Protein AF-L9WQF3-F1 (afdb_monomer)

pLDDT: mean 75.38, std 20.88, range [37.5, 98.0]

Organism: NCBI:txid1227500

Foldseek 3Di:
DDDDDDPPPPPPDPPVPDLQFDDDDPPVPDDDPVVDDDGPLVVVLVVLVVVLVVQLCCLACVLVVCCVVPVCQQQVDDDPRHRNSCCSNVPVNVVSVVVSVVVSVVVVVVSCVVRVNDCPVVVVVVVVVVVVVVPPPDDDD

Sequence (141 aa):
MTADKSAATETEERRLETDGGHDTVDYLDEKIHMFKPATPFMKDHLKVIWGLFAVWMLFTFGPVTATWVATDFMTSTQVLGFQLHYFLTAIGSPIGALVLCAAYAWQRDRLDAQYGIDHETEAEAEAEAGKTVAADGGEQA

Radius of gyration: 24.96 Å; Cα contacts (8 Å, |Δi|>4): 73; chains: 1; bounding box: 47×53×80 Å

Secondary structure (DSSP, 8-state):
----SSSSSS--------TT-SS---TTTS---TTS--SHHHHHHHHHHHHHHHHHHHHHHHHHHHHHHSHHHHHH-EETTEEHHHHIIIIIHHHHHHHHHHHHHHHHHHHHHHHT---HHHHHHHHHHHHHHTT------

Mean predicted aligned error: 14.22 Å

Structure (mmCIF, N/CA/C/O backbone):
data_AF-L9WQF3-F1
#
_entry.id   AF-L9WQF3-F1
#
loop_
_atom_site.group_PDB
_atom_site.id
_atom_site.type_symbol
_atom_site.label_atom_id
_atom_site.label_alt_id
_atom_site.label_comp_id
_atom_site.label_asym_id
_atom_site.label_entity_id
_atom_site.label_seq_id
_atom_site.pdbx_PDB_ins_code
_atom_site.Cartn_x
_atom_site.Cartn_y
_atom_site.Cartn_z
_atom_site.occupancy
_atom_site.B_iso_or_equiv
_atom_site.auth_seq_id
_atom_site.auth_comp_id
_atom_site.auth_asym_id
_atom_site.auth_atom_id
_atom_site.pdbx_PDB_model_num
ATOM 1 N N . MET A 1 1 ? 28.767 31.926 -55.847 1.00 41.50 1 MET A N 1
ATOM 2 C CA . MET A 1 1 ? 2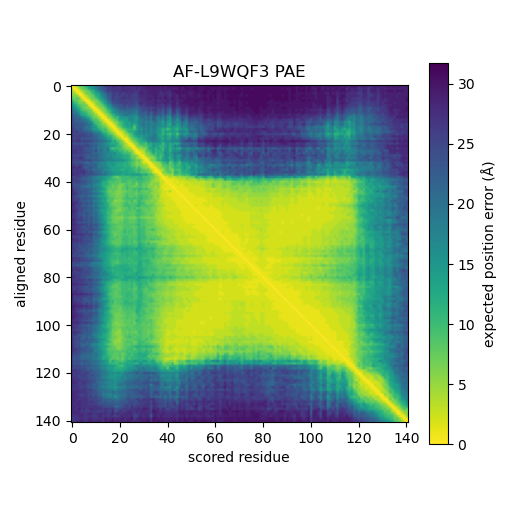9.832 31.143 -55.182 1.00 41.50 1 MET A CA 1
ATOM 3 C C . MET A 1 1 ? 30.305 32.028 -54.037 1.00 41.50 1 MET A C 1
ATOM 5 O O . MET A 1 1 ? 30.894 33.049 -54.325 1.00 41.50 1 MET A O 1
ATOM 9 N N . THR A 1 2 ? 29.930 31.886 -52.774 1.00 42.16 2 THR A N 1
ATOM 10 C CA . THR A 1 2 ? 29.483 30.755 -51.957 1.00 42.16 2 THR A CA 1
ATOM 11 C C . THR A 1 2 ? 28.699 31.347 -50.781 1.00 42.16 2 THR A C 1
ATOM 13 O O . THR A 1 2 ? 29.267 32.057 -49.958 1.00 42.16 2 THR A O 1
ATOM 16 N N . ALA A 1 3 ? 27.404 31.084 -50.719 1.00 44.59 3 ALA A N 1
ATOM 17 C CA . ALA A 1 3 ? 26.603 31.222 -49.514 1.00 44.59 3 ALA A CA 1
ATOM 18 C C . ALA A 1 3 ? 25.832 29.908 -49.392 1.00 44.59 3 ALA A C 1
ATOM 20 O O . ALA A 1 3 ? 25.529 29.310 -50.424 1.00 44.59 3 ALA A O 1
ATOM 21 N N . ASP A 1 4 ? 25.545 29.499 -48.160 1.00 44.88 4 ASP A N 1
ATOM 22 C CA . ASP A 1 4 ? 24.733 28.328 -47.810 1.00 44.88 4 ASP A CA 1
ATOM 23 C C . ASP A 1 4 ? 25.490 26.995 -47.655 1.00 44.88 4 ASP A C 1
ATOM 25 O O . ASP A 1 4 ? 25.444 26.112 -48.505 1.00 44.88 4 ASP A O 1
ATOM 29 N N . LYS A 1 5 ? 26.227 26.847 -46.541 1.00 42.41 5 LYS A N 1
ATOM 30 C CA . LYS A 1 5 ? 26.575 25.523 -45.983 1.00 42.41 5 LYS A CA 1
ATOM 31 C C . LYS A 1 5 ? 27.004 25.571 -44.509 1.00 42.41 5 LYS A C 1
ATOM 33 O O . LYS A 1 5 ? 28.008 24.971 -44.141 1.00 42.41 5 LYS A O 1
ATOM 38 N N . SER A 1 6 ? 26.303 26.328 -43.666 1.00 43.41 6 SER A N 1
ATOM 39 C CA . SER A 1 6 ? 26.615 26.330 -42.222 1.00 43.41 6 SER A CA 1
ATOM 40 C C . SER A 1 6 ? 25.406 26.442 -41.296 1.00 43.41 6 SER A C 1
ATOM 42 O O . SER A 1 6 ? 25.585 26.332 -40.093 1.00 43.41 6 SER A O 1
ATOM 44 N N . ALA A 1 7 ? 24.193 26.627 -41.822 1.00 40.16 7 ALA A N 1
ATOM 45 C CA . ALA A 1 7 ? 22.977 26.760 -41.012 1.00 40.16 7 ALA A CA 1
ATOM 46 C C . ALA A 1 7 ? 22.067 25.516 -41.063 1.00 40.16 7 ALA A C 1
ATOM 48 O O . ALA A 1 7 ? 20.945 25.557 -40.578 1.00 40.16 7 ALA A O 1
ATOM 49 N N . ALA A 1 8 ? 22.530 24.418 -41.672 1.00 38.09 8 ALA A N 1
ATOM 50 C CA . ALA A 1 8 ? 21.721 23.221 -41.922 1.00 38.09 8 ALA A CA 1
ATOM 51 C C . ALA A 1 8 ? 22.022 22.047 -40.969 1.00 38.09 8 ALA A C 1
ATOM 53 O O . ALA A 1 8 ? 21.543 20.943 -41.204 1.00 38.09 8 ALA A O 1
ATOM 54 N N . THR A 1 9 ? 22.807 22.259 -39.908 1.00 39.53 9 THR A N 1
ATOM 55 C CA . THR A 1 9 ? 23.268 21.170 -39.029 1.00 39.53 9 THR A CA 1
ATOM 56 C C . THR A 1 9 ? 23.148 21.520 -37.543 1.00 39.53 9 THR A C 1
ATOM 58 O O . THR A 1 9 ? 24.025 21.190 -36.766 1.00 39.53 9 THR A O 1
ATOM 61 N N . GLU A 1 10 ? 22.091 22.218 -37.130 1.00 41.50 10 GLU A N 1
ATOM 62 C CA . GLU A 1 10 ? 21.750 22.389 -35.699 1.00 41.50 10 GLU A CA 1
ATOM 63 C C . GLU A 1 10 ? 20.237 22.255 -35.465 1.00 41.50 10 GLU A C 1
ATOM 65 O O . GLU A 1 10 ? 19.642 22.844 -34.570 1.00 41.50 10 GLU A O 1
ATOM 70 N N . THR A 1 11 ? 19.579 21.459 -36.303 1.00 37.50 11 THR A N 1
ATOM 71 C CA . THR A 1 11 ? 18.269 20.884 -35.984 1.00 37.50 11 THR A CA 1
ATOM 72 C C . THR A 1 11 ? 18.446 19.376 -35.990 1.00 37.50 11 THR A C 1
ATOM 74 O O . THR A 1 11 ? 17.841 18.657 -36.777 1.00 37.50 11 THR A O 1
ATOM 77 N N . GLU A 1 12 ? 19.374 18.901 -35.159 1.00 42.28 12 GLU A N 1
ATOM 78 C CA . GLU A 1 12 ? 19.288 17.529 -34.685 1.00 42.28 12 GLU A CA 1
ATOM 79 C C . GLU A 1 12 ? 17.957 17.448 -33.940 1.00 42.28 12 GLU A C 1
ATOM 81 O O . GLU A 1 12 ? 17.709 18.200 -32.993 1.00 42.28 12 GLU A O 1
ATOM 86 N N . GLU A 1 13 ? 17.050 16.646 -34.489 1.00 45.00 13 GLU A N 1
ATOM 87 C CA . GLU A 1 13 ? 15.768 16.310 -33.902 1.00 45.00 13 GLU A CA 1
ATOM 88 C C . GLU A 1 13 ? 15.959 16.089 -32.401 1.00 45.00 13 GLU A C 1
ATOM 90 O O . GLU A 1 13 ? 16.525 15.079 -31.987 1.00 45.00 13 GLU A O 1
ATOM 95 N N . ARG A 1 14 ? 15.447 17.001 -31.566 1.00 46.31 14 ARG A N 1
ATOM 96 C CA . ARG A 1 14 ? 15.120 16.661 -30.182 1.00 46.31 14 ARG A CA 1
ATOM 97 C C . ARG A 1 14 ? 13.932 15.709 -30.254 1.00 46.31 14 ARG A C 1
ATOM 99 O O . ARG A 1 14 ? 12.790 16.094 -30.018 1.00 46.31 14 ARG A O 1
ATOM 106 N N . ARG A 1 15 ? 14.211 14.488 -30.703 1.00 45.09 15 ARG A N 1
ATOM 107 C CA . ARG A 1 15 ? 13.331 13.342 -30.618 1.00 45.09 15 ARG A CA 1
ATOM 108 C C . ARG A 1 15 ? 13.034 13.230 -29.137 1.00 45.09 15 ARG A C 1
ATOM 110 O O . ARG A 1 15 ? 13.942 13.004 -28.348 1.00 45.09 15 ARG A O 1
ATOM 117 N N . LEU A 1 16 ? 11.805 13.562 -28.762 1.00 44.72 16 LEU A N 1
ATOM 118 C CA . LEU A 1 16 ? 11.335 13.373 -27.401 1.00 44.72 16 LEU A CA 1
ATOM 119 C C . LEU A 1 16 ? 11.509 11.880 -27.129 1.00 44.72 16 LEU A C 1
ATOM 121 O O . LEU A 1 16 ? 10.778 11.071 -27.699 1.00 44.72 16 LEU A O 1
ATOM 125 N N . GLU A 1 17 ? 12.548 11.519 -26.380 1.00 49.94 17 GLU A N 1
ATOM 126 C CA . GLU A 1 17 ? 12.735 10.151 -25.931 1.00 49.94 17 GLU A CA 1
ATOM 127 C C . GLU A 1 17 ? 11.535 9.829 -25.049 1.00 49.94 17 GLU A C 1
ATOM 129 O O . GLU A 1 17 ? 11.213 10.531 -24.092 1.00 49.94 17 GLU A O 1
ATOM 134 N N . THR A 1 18 ? 10.757 8.855 -25.501 1.00 53.66 18 THR A N 1
ATOM 135 C CA . THR A 1 18 ? 9.494 8.489 -24.871 1.00 53.66 18 THR A CA 1
ATOM 136 C C . THR A 1 18 ? 9.776 7.423 -23.827 1.00 53.66 18 THR A C 1
ATOM 138 O O . THR A 1 18 ? 10.639 6.576 -24.051 1.00 53.66 18 THR A O 1
ATOM 141 N N . ASP A 1 19 ? 8.972 7.370 -22.771 1.00 57.31 19 ASP A N 1
ATOM 142 C CA . ASP A 1 19 ? 8.998 6.302 -21.762 1.00 57.31 19 ASP A CA 1
ATOM 143 C C . ASP A 1 19 ? 8.752 4.881 -22.334 1.00 57.31 19 ASP A C 1
ATOM 145 O O . ASP A 1 19 ? 8.833 3.891 -21.624 1.00 57.31 19 ASP A O 1
ATOM 149 N N . GLY A 1 20 ? 8.445 4.743 -23.629 1.00 54.25 20 GLY A N 1
ATOM 150 C CA . GLY A 1 20 ? 7.940 3.524 -24.263 1.00 54.25 20 GLY A CA 1
ATOM 151 C C . GLY A 1 20 ? 8.929 2.381 -24.519 1.00 54.25 20 GLY A C 1
ATOM 152 O O . GLY A 1 20 ? 8.496 1.361 -25.063 1.00 54.25 20 GLY A O 1
ATOM 153 N N . GLY A 1 21 ? 10.205 2.505 -24.143 1.00 55.91 21 GLY A N 1
ATOM 154 C CA . GLY A 1 21 ? 11.247 1.538 -24.508 1.00 55.91 21 GLY A CA 1
ATOM 155 C C . GLY A 1 21 ? 11.541 1.506 -26.018 1.00 55.91 21 GLY A C 1
ATOM 156 O O . GLY A 1 21 ? 10.875 2.159 -26.815 1.00 55.91 21 GLY A O 1
ATOM 157 N N . HIS A 1 22 ? 12.561 0.738 -26.410 1.00 51.72 22 HIS A N 1
ATOM 158 C CA . HIS A 1 22 ? 13.255 0.800 -27.714 1.00 51.72 22 HIS A CA 1
ATOM 159 C C . HIS A 1 22 ? 12.388 0.619 -28.992 1.00 51.72 22 HIS A C 1
ATOM 161 O O . HIS A 1 22 ? 12.884 0.851 -30.093 1.00 51.72 22 HIS A O 1
ATOM 167 N N . ASP A 1 23 ? 11.105 0.255 -28.874 1.00 52.66 23 ASP A N 1
ATOM 168 C CA . ASP A 1 23 ? 10.174 0.112 -30.000 1.00 52.66 23 ASP A CA 1
ATOM 169 C C . ASP A 1 23 ? 9.314 1.377 -30.170 1.00 52.66 23 ASP A C 1
ATOM 171 O O . ASP A 1 23 ? 8.232 1.545 -29.605 1.00 52.66 23 ASP A O 1
ATOM 175 N N . THR A 1 24 ? 9.846 2.279 -30.988 1.00 51.53 24 THR A N 1
ATOM 176 C CA . THR A 1 24 ? 9.309 3.587 -31.369 1.00 51.53 24 THR A CA 1
ATOM 177 C C . THR A 1 24 ? 7.899 3.497 -31.964 1.00 51.53 24 THR A C 1
ATOM 179 O O . THR A 1 24 ? 7.729 3.111 -33.124 1.00 51.53 24 THR A O 1
ATOM 182 N N . VAL A 1 25 ? 6.879 3.903 -31.207 1.00 54.78 25 VAL A N 1
ATOM 183 C CA . VAL A 1 25 ? 5.576 4.269 -31.781 1.00 54.78 25 VAL A CA 1
ATOM 184 C C . VAL A 1 25 ? 5.641 5.754 -32.127 1.00 54.78 25 VAL A C 1
ATOM 186 O O . VAL A 1 25 ? 5.927 6.575 -31.258 1.00 54.78 25 VAL A O 1
ATOM 189 N N . ASP A 1 26 ? 5.419 6.101 -33.394 1.00 55.72 26 ASP A N 1
ATOM 190 C CA . ASP A 1 26 ? 5.399 7.493 -33.843 1.00 55.72 26 ASP A CA 1
ATOM 191 C C . ASP A 1 26 ? 4.099 8.173 -33.377 1.00 55.72 26 ASP A C 1
ATOM 193 O O . ASP A 1 26 ? 3.026 8.026 -33.968 1.00 55.72 26 ASP A O 1
ATOM 197 N N . TYR A 1 27 ? 4.192 8.890 -32.255 1.00 54.72 27 TYR A N 1
ATOM 198 C CA . TYR A 1 27 ? 3.071 9.572 -31.602 1.00 54.72 27 TYR A CA 1
ATOM 199 C C . TYR A 1 27 ? 2.495 10.745 -32.413 1.00 54.72 27 TYR A C 1
ATOM 201 O O . TYR A 1 27 ? 1.451 11.276 -32.030 1.00 54.72 27 TYR A O 1
ATOM 209 N N . LEU A 1 28 ? 3.151 11.170 -33.502 1.00 61.25 28 LEU A N 1
ATOM 210 C CA . LEU A 1 28 ? 2.671 12.267 -34.346 1.00 61.25 28 LEU A CA 1
ATOM 211 C C . LEU A 1 28 ? 1.704 11.800 -35.444 1.00 61.25 28 LEU A C 1
ATOM 213 O O . LEU A 1 28 ? 0.856 12.592 -35.855 1.00 61.25 28 LEU A O 1
ATOM 217 N N . ASP A 1 29 ? 1.770 10.529 -35.856 1.00 54.38 29 ASP A N 1
ATOM 218 C CA . ASP A 1 29 ? 0.905 9.955 -36.902 1.00 54.38 29 ASP A CA 1
ATOM 219 C C . ASP A 1 29 ? -0.192 9.010 -36.354 1.00 54.38 29 ASP A C 1
ATOM 221 O O . ASP A 1 29 ? -1.216 8.787 -37.008 1.00 54.38 29 ASP A O 1
ATOM 225 N N . GLU A 1 30 ? -0.048 8.484 -35.129 1.00 55.59 30 GLU A N 1
ATOM 226 C CA . GLU A 1 30 ? -1.008 7.547 -34.526 1.00 55.59 30 GLU A CA 1
ATOM 227 C C . GLU A 1 30 ? -2.059 8.271 -33.654 1.00 55.59 30 GLU A C 1
ATOM 229 O O . GLU A 1 30 ? -1.749 9.027 -32.732 1.00 55.59 30 GLU A O 1
ATOM 234 N N . LYS A 1 31 ? -3.353 8.012 -33.892 1.00 57.41 31 LYS A N 1
ATOM 235 C CA . LYS A 1 31 ? -4.460 8.582 -33.103 1.00 57.41 31 LYS A CA 1
ATOM 236 C C . LYS A 1 31 ? -4.419 8.047 -31.663 1.00 57.41 31 LYS A C 1
ATOM 238 O O . LYS A 1 31 ? -4.919 6.959 -31.379 1.00 57.41 31 LYS A O 1
ATOM 243 N N . ILE A 1 32 ? -3.856 8.835 -30.748 1.00 55.22 32 ILE A N 1
ATOM 244 C CA . ILE A 1 32 ? -3.658 8.457 -29.343 1.00 55.22 32 ILE A CA 1
ATOM 245 C C . ILE A 1 32 ? -5.010 8.221 -28.655 1.00 55.22 32 ILE A C 1
ATOM 247 O O . ILE A 1 32 ? -5.770 9.142 -28.345 1.00 55.22 32 ILE A O 1
ATOM 251 N N . HIS A 1 33 ? -5.311 6.956 -28.372 1.00 59.06 33 HIS A N 1
ATOM 252 C CA . HIS A 1 33 ? -6.390 6.584 -27.469 1.00 59.06 33 HIS A CA 1
ATOM 253 C C . HIS A 1 33 ? -5.882 6.677 -26.027 1.00 59.06 33 HIS A C 1
ATOM 255 O O . HIS A 1 33 ? -5.266 5.745 -25.522 1.00 59.06 33 HIS A O 1
ATOM 261 N N . MET A 1 34 ? -6.193 7.778 -25.338 1.00 59.28 34 MET A N 1
ATOM 262 C CA . MET A 1 34 ? -5.767 8.029 -23.947 1.00 59.28 34 MET A CA 1
ATOM 263 C C . MET A 1 34 ? -6.147 6.898 -22.971 1.00 59.28 34 MET A C 1
ATOM 265 O O . MET A 1 34 ? -5.459 6.649 -21.990 1.00 59.28 34 MET A O 1
ATOM 269 N N . PHE A 1 35 ? -7.230 6.173 -23.268 1.00 59.25 35 PHE A N 1
ATOM 270 C CA . PHE A 1 35 ? -7.729 5.056 -22.458 1.00 59.25 35 PHE A CA 1
ATOM 271 C C . PHE A 1 35 ? -7.213 3.679 -22.900 1.00 59.25 35 PHE A C 1
ATOM 273 O O . PHE A 1 35 ? -7.651 2.659 -22.366 1.00 59.25 35 PHE A O 1
ATOM 280 N N . LYS A 1 36 ? -6.328 3.617 -23.902 1.00 61.56 36 LYS A N 1
ATOM 281 C CA . LYS A 1 36 ? -5.795 2.365 -24.443 1.00 61.56 36 LYS A CA 1
ATOM 282 C C . LYS A 1 36 ? -4.288 2.509 -24.686 1.00 61.56 36 LYS A C 1
ATOM 284 O O . LYS A 1 36 ? -3.884 2.794 -25.810 1.00 61.56 36 LYS A O 1
ATOM 289 N N . PRO A 1 37 ? -3.461 2.332 -23.640 1.00 63.31 37 PRO A N 1
ATOM 290 C CA . PRO A 1 37 ? -2.017 2.486 -23.756 1.00 63.31 37 PRO A CA 1
ATOM 291 C C . PRO A 1 37 ? -1.469 1.545 -24.834 1.00 63.31 37 PRO A C 1
ATOM 293 O O . PRO A 1 37 ? -1.795 0.353 -24.848 1.00 63.31 37 PRO A O 1
ATOM 296 N N . ALA A 1 38 ? -0.685 2.087 -25.765 1.00 60.84 38 ALA A N 1
ATOM 297 C CA . ALA A 1 38 ? -0.199 1.353 -26.931 1.00 60.84 38 ALA A CA 1
ATOM 298 C C . ALA A 1 38 ? 1.061 0.529 -26.607 1.00 60.84 38 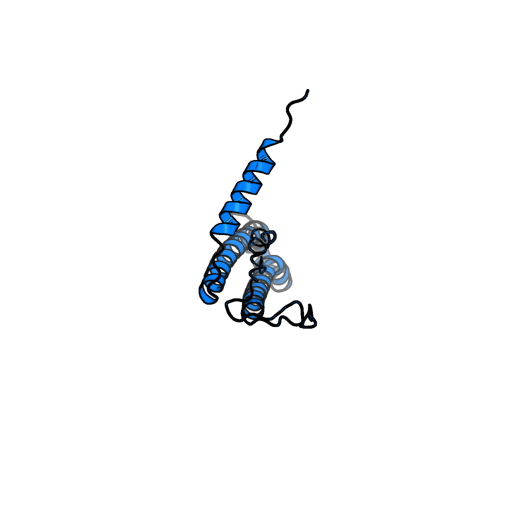ALA A C 1
ATOM 300 O O . ALA A 1 38 ? 1.126 -0.649 -26.977 1.00 60.84 38 ALA A O 1
ATOM 301 N N . THR A 1 39 ? 1.993 1.096 -25.831 1.00 74.81 39 THR A N 1
ATOM 302 C CA . THR A 1 39 ? 3.309 0.501 -25.552 1.00 74.81 39 THR A CA 1
ATOM 303 C C . THR A 1 39 ? 3.253 -0.620 -24.501 1.00 74.81 39 THR A C 1
ATOM 305 O O . THR A 1 39 ? 2.419 -0.587 -23.585 1.00 74.81 39 THR A O 1
ATOM 308 N N . PRO A 1 40 ? 4.109 -1.655 -24.617 1.00 77.44 40 PRO A N 1
ATOM 309 C CA . PRO A 1 40 ? 4.253 -2.693 -23.594 1.00 77.44 40 PRO A CA 1
ATOM 310 C C . PRO A 1 40 ? 4.705 -2.144 -22.232 1.00 77.44 40 PRO A C 1
ATOM 312 O O . PRO A 1 40 ? 4.110 -2.522 -21.222 1.00 77.44 40 PRO A O 1
ATOM 315 N N . PHE A 1 41 ? 5.647 -1.189 -22.214 1.00 78.81 41 PHE A N 1
ATOM 316 C CA . PHE A 1 41 ? 6.138 -0.529 -20.996 1.00 78.81 41 PHE A CA 1
ATOM 317 C C . PHE A 1 41 ? 4.996 0.052 -20.153 1.00 78.81 41 PHE A C 1
ATOM 319 O O . PHE A 1 41 ? 4.802 -0.333 -19.000 1.00 78.81 41 PHE A O 1
ATOM 326 N N . MET A 1 42 ? 4.153 0.893 -20.758 1.00 80.62 42 MET A N 1
ATOM 327 C CA . MET A 1 42 ? 3.065 1.564 -20.045 1.00 80.62 42 MET A CA 1
ATOM 328 C C . MET A 1 42 ? 2.015 0.568 -19.523 1.00 80.62 42 MET A C 1
ATOM 330 O O . MET A 1 42 ? 1.444 0.759 -18.449 1.00 80.62 42 MET A O 1
ATOM 334 N N . LYS A 1 43 ? 1.769 -0.539 -20.240 1.00 83.38 43 LYS A N 1
ATOM 335 C CA . LYS A 1 43 ? 0.876 -1.610 -19.758 1.00 83.38 43 LYS A CA 1
ATOM 336 C C . LYS A 1 43 ? 1.440 -2.300 -18.522 1.00 83.38 43 LYS A C 1
ATOM 338 O O . LYS A 1 43 ? 0.671 -2.637 -17.622 1.00 83.38 43 LYS A O 1
ATOM 343 N N . ASP A 1 44 ? 2.744 -2.539 -18.480 1.00 86.19 44 ASP A N 1
ATOM 344 C CA . ASP A 1 44 ? 3.390 -3.192 -17.344 1.00 86.19 44 ASP A CA 1
ATOM 345 C C . ASP A 1 44 ? 3.518 -2.252 -16.145 1.00 86.19 44 ASP A C 1
ATOM 347 O O . ASP A 1 44 ? 3.216 -2.657 -15.019 1.00 86.19 44 ASP A O 1
ATOM 351 N N . HIS A 1 45 ? 3.822 -0.976 -16.379 1.00 87.06 45 HIS A N 1
ATOM 352 C CA . HIS A 1 45 ? 3.822 0.046 -15.335 1.00 87.06 45 HIS A CA 1
ATOM 353 C C . HIS A 1 45 ? 2.437 0.207 -14.705 1.00 87.06 45 HIS A C 1
ATOM 355 O O . HIS A 1 45 ? 2.300 0.192 -13.481 1.00 87.06 45 HIS A O 1
ATOM 361 N N . LEU A 1 46 ? 1.376 0.236 -15.519 1.00 89.00 46 LEU A N 1
ATOM 362 C CA . LEU A 1 46 ? 0.003 0.278 -15.016 1.00 89.00 46 LEU A CA 1
ATOM 363 C C . LEU A 1 46 ? -0.359 -0.953 -14.179 1.00 89.00 46 LEU A C 1
ATOM 365 O O . LEU A 1 46 ? -1.040 -0.802 -13.167 1.00 89.00 46 LEU A O 1
ATOM 369 N N . LYS A 1 47 ? 0.102 -2.162 -14.539 1.00 90.62 47 LYS A N 1
ATOM 370 C CA . LYS A 1 47 ? -0.115 -3.366 -13.709 1.00 90.62 47 LYS A CA 1
ATOM 371 C C . LYS A 1 47 ? 0.535 -3.220 -12.335 1.00 90.62 47 LYS A C 1
ATOM 373 O O . LYS A 1 47 ? -0.077 -3.599 -11.337 1.00 90.62 47 LYS A O 1
ATOM 378 N N . VAL A 1 48 ? 1.744 -2.658 -12.279 1.00 91.50 48 VAL A N 1
ATOM 379 C CA . VAL A 1 48 ? 2.441 -2.360 -11.021 1.00 91.50 48 VAL A CA 1
ATOM 380 C C . VAL A 1 48 ? 1.632 -1.364 -10.192 1.00 91.50 48 VAL A C 1
ATOM 382 O O . VAL A 1 48 ? 1.307 -1.663 -9.044 1.00 91.50 48 VAL A O 1
ATOM 385 N N . ILE A 1 49 ? 1.239 -0.227 -10.778 1.00 92.38 49 ILE A N 1
ATOM 386 C CA . ILE A 1 49 ? 0.446 0.807 -10.093 1.00 92.38 49 ILE A CA 1
ATOM 387 C C . ILE A 1 49 ? -0.857 0.218 -9.552 1.00 92.38 49 ILE A C 1
ATOM 389 O O . ILE A 1 49 ? -1.209 0.460 -8.400 1.00 92.38 49 ILE A O 1
ATOM 393 N N . TRP A 1 50 ? -1.560 -0.590 -10.345 1.00 95.12 50 TRP A N 1
ATOM 394 C CA . TRP A 1 50 ? -2.818 -1.204 -9.924 1.00 95.12 50 TRP A CA 1
ATOM 395 C C . TRP A 1 50 ? -2.618 -2.196 -8.772 1.00 95.12 50 TRP A C 1
ATOM 397 O O . TRP A 1 50 ? -3.410 -2.227 -7.831 1.00 95.12 50 TRP A O 1
ATOM 407 N N . GLY A 1 51 ? -1.532 -2.973 -8.808 1.00 96.25 51 GLY A N 1
ATOM 408 C CA . GLY A 1 51 ? -1.142 -3.852 -7.709 1.00 96.25 51 GLY A CA 1
ATOM 409 C C . GLY A 1 51 ? -0.881 -3.074 -6.418 1.00 96.25 51 GLY A C 1
ATOM 410 O O . GLY A 1 51 ? -1.443 -3.406 -5.374 1.00 96.25 51 GLY A O 1
ATOM 411 N N . LEU A 1 52 ? -0.095 -1.998 -6.492 1.00 94.75 52 LEU A N 1
ATOM 412 C CA . LEU A 1 52 ? 0.172 -1.137 -5.339 1.00 94.75 52 LEU A CA 1
ATOM 413 C C . LEU A 1 52 ? -1.094 -0.447 -4.836 1.00 94.75 52 LEU A C 1
ATOM 415 O O . LEU A 1 52 ? -1.306 -0.387 -3.630 1.00 94.75 52 LEU A O 1
ATOM 419 N N . PHE A 1 53 ? -1.965 0.012 -5.733 1.00 96.19 53 PHE A N 1
ATOM 420 C CA . PHE A 1 53 ? -3.252 0.599 -5.377 1.00 96.19 53 PHE A CA 1
ATOM 421 C C . PHE A 1 53 ? -4.138 -0.390 -4.609 1.00 96.19 53 PHE A C 1
ATOM 423 O O . PHE A 1 53 ? -4.721 -0.032 -3.586 1.00 96.19 53 PHE A O 1
ATOM 430 N N . ALA A 1 54 ? -4.204 -1.649 -5.050 1.00 97.62 54 ALA A N 1
ATOM 431 C CA . ALA A 1 54 ? -4.955 -2.685 -4.348 1.00 97.62 54 ALA A CA 1
ATOM 432 C C . ALA A 1 54 ? -4.404 -2.929 -2.934 1.00 97.62 54 ALA A C 1
ATOM 434 O O . ALA A 1 54 ? -5.173 -2.992 -1.975 1.00 97.62 54 ALA A O 1
ATOM 435 N N . VAL A 1 55 ? -3.078 -3.008 -2.779 1.00 97.25 55 VAL A N 1
ATOM 436 C CA . VAL A 1 55 ? -2.444 -3.159 -1.459 1.00 97.25 55 VAL A CA 1
ATOM 437 C C . VAL A 1 55 ? -2.681 -1.921 -0.591 1.00 97.25 55 VAL A C 1
ATOM 439 O O . VAL A 1 55 ? -3.035 -2.052 0.578 1.00 97.25 55 VAL A O 1
ATOM 442 N N . TRP A 1 56 ? -2.552 -0.722 -1.157 1.00 97.06 56 TRP A N 1
ATOM 443 C CA . TRP A 1 56 ? -2.824 0.536 -0.467 1.00 97.06 56 TRP A CA 1
ATOM 444 C C . TRP A 1 56 ? -4.255 0.572 0.073 1.00 97.06 56 TRP A C 1
ATOM 446 O O . TRP A 1 56 ? -4.458 0.850 1.255 1.00 97.06 56 TRP A O 1
ATOM 456 N N . MET A 1 57 ? -5.243 0.195 -0.748 1.00 98.00 57 MET A N 1
ATOM 457 C CA . MET A 1 57 ? -6.634 0.110 -0.306 1.00 98.00 57 MET A CA 1
ATOM 458 C C . MET A 1 57 ? -6.794 -0.824 0.896 1.00 98.00 57 MET A C 1
ATOM 460 O O . MET A 1 57 ? -7.558 -0.508 1.803 1.00 98.00 57 MET A O 1
ATOM 464 N N . LEU A 1 58 ? -6.071 -1.947 0.947 1.00 96.88 58 LEU A N 1
ATOM 465 C CA . LEU A 1 58 ? -6.111 -2.846 2.103 1.00 96.88 58 LEU A CA 1
ATOM 466 C C . LEU A 1 58 ? -5.517 -2.200 3.358 1.00 96.88 58 LEU A C 1
ATOM 468 O O . LEU A 1 58 ? -6.082 -2.353 4.434 1.00 96.88 58 LEU A O 1
ATOM 472 N N . PHE A 1 59 ? -4.421 -1.452 3.255 1.00 95.56 59 PHE A N 1
ATOM 473 C CA . PHE A 1 59 ? -3.853 -0.762 4.419 1.00 95.56 59 PHE A CA 1
ATOM 474 C C . PHE A 1 59 ? -4.742 0.382 4.919 1.00 95.56 59 PHE A C 1
ATOM 476 O O . PHE A 1 59 ? -4.880 0.565 6.128 1.00 95.56 59 PHE A O 1
ATOM 483 N N . THR A 1 60 ? -5.371 1.125 4.009 1.00 95.19 60 THR A N 1
ATOM 484 C CA . THR A 1 60 ? -6.197 2.289 4.350 1.00 95.19 60 THR A CA 1
ATOM 485 C C . THR A 1 60 ? -7.613 1.901 4.774 1.00 95.19 60 THR A C 1
ATOM 487 O O . THR A 1 60 ? -8.095 2.350 5.812 1.00 95.19 60 THR A O 1
ATOM 490 N N . PHE A 1 61 ? -8.290 1.044 4.009 1.00 96.56 61 PHE A N 1
ATOM 491 C CA . PHE A 1 61 ? -9.676 0.645 4.277 1.00 96.56 61 PHE A CA 1
ATOM 492 C C . PHE A 1 61 ? -9.792 -0.668 5.051 1.00 96.56 61 PHE A C 1
ATOM 494 O O . PHE A 1 61 ? -10.851 -0.945 5.620 1.00 96.56 61 PHE A O 1
ATOM 501 N N . GLY A 1 62 ? -8.734 -1.479 5.106 1.00 96.56 62 GLY A N 1
ATOM 502 C CA . GLY A 1 62 ? -8.738 -2.761 5.808 1.00 96.56 62 GLY A CA 1
ATOM 503 C C . GLY A 1 62 ? -9.076 -2.638 7.290 1.00 96.56 62 GLY A C 1
ATOM 504 O O . GLY A 1 62 ? -9.986 -3.340 7.717 1.00 96.56 62 GLY A O 1
ATOM 505 N N . PRO A 1 63 ? -8.457 -1.737 8.079 1.00 96.12 63 PRO A N 1
ATOM 506 C CA . PRO A 1 63 ? -8.798 -1.586 9.496 1.00 96.12 63 PRO A CA 1
ATOM 507 C C . PRO A 1 63 ? -10.270 -1.217 9.725 1.00 96.12 63 PRO A C 1
ATOM 509 O O . P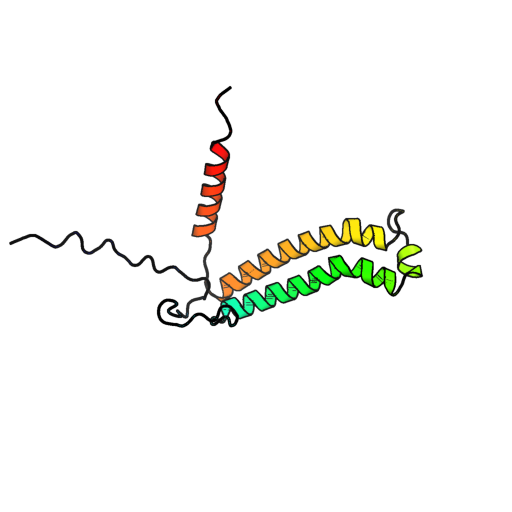RO A 1 63 ? -10.924 -1.791 10.596 1.00 96.12 63 PRO A O 1
ATOM 512 N N . VAL A 1 64 ? -10.820 -0.313 8.908 1.00 95.62 64 VAL A N 1
ATOM 513 C CA . VAL A 1 64 ? -12.231 0.106 8.990 1.00 95.62 64 VAL A CA 1
ATOM 514 C C . VAL A 1 64 ? -13.159 -1.056 8.635 1.00 95.62 64 VAL A C 1
ATOM 516 O O . VAL A 1 64 ? -14.076 -1.378 9.389 1.00 95.62 64 VAL A O 1
ATOM 519 N N . THR A 1 65 ? -12.878 -1.742 7.526 1.00 97.44 65 THR A N 1
ATOM 520 C CA . THR A 1 65 ? -13.676 -2.882 7.053 1.00 97.44 65 THR A CA 1
ATOM 521 C C . THR A 1 65 ? -13.606 -4.052 8.035 1.00 97.44 65 THR A C 1
ATOM 523 O O . THR A 1 65 ? -14.627 -4.641 8.378 1.00 97.44 65 THR A O 1
ATOM 526 N N . ALA A 1 66 ? -12.419 -4.356 8.559 1.00 96.94 66 ALA A N 1
ATOM 527 C CA . ALA A 1 66 ? -12.217 -5.394 9.562 1.00 96.94 66 ALA A CA 1
ATOM 528 C C . ALA A 1 66 ? -12.954 -5.076 10.867 1.00 96.94 66 ALA A C 1
ATOM 530 O O . ALA A 1 66 ? -13.501 -5.980 11.488 1.00 96.94 66 ALA A O 1
ATOM 531 N N . THR A 1 67 ? -13.032 -3.804 11.265 1.00 96.62 67 THR A N 1
ATOM 532 C CA . THR A 1 67 ? -13.807 -3.390 12.447 1.00 96.62 67 THR A CA 1
ATOM 533 C C . THR A 1 67 ? -15.303 -3.609 12.245 1.00 96.62 67 THR A C 1
ATOM 535 O O . THR A 1 67 ? -15.995 -3.980 13.189 1.00 96.62 67 THR A O 1
ATOM 538 N N . TRP A 1 68 ? -15.808 -3.442 11.022 1.00 96.81 68 TRP A N 1
ATOM 539 C CA . TRP A 1 68 ? -17.204 -3.738 10.701 1.00 96.81 68 TRP A CA 1
ATOM 540 C C . TRP A 1 68 ? -17.509 -5.247 10.699 1.00 96.81 68 TRP A C 1
ATOM 542 O O . TRP A 1 68 ? -18.545 -5.655 11.213 1.00 96.81 68 TRP A O 1
ATOM 552 N N . VAL A 1 69 ? -16.605 -6.085 10.175 1.00 97.69 69 VAL A N 1
ATOM 553 C CA . VAL A 1 69 ? -16.804 -7.550 10.101 1.00 97.69 69 VAL A CA 1
ATOM 554 C C . VAL A 1 69 ? -16.506 -8.260 11.430 1.00 97.69 69 VAL A C 1
ATOM 556 O O . VAL A 1 69 ? -17.158 -9.243 11.769 1.00 97.69 69 VAL A O 1
ATOM 559 N N . ALA A 1 70 ? -15.513 -7.785 12.180 1.00 97.06 70 ALA A N 1
ATOM 560 C CA . ALA A 1 70 ? -14.979 -8.423 13.382 1.00 97.06 70 ALA A CA 1
ATOM 561 C C . ALA A 1 70 ? -14.835 -7.411 14.532 1.00 97.06 70 ALA A C 1
ATOM 563 O O . ALA A 1 70 ? -13.757 -7.242 15.109 1.00 97.06 70 ALA A O 1
ATOM 564 N N . THR A 1 71 ? -15.933 -6.725 14.861 1.00 97.31 71 THR A N 1
ATOM 565 C CA . THR A 1 71 ? -15.961 -5.624 15.838 1.00 97.31 71 THR A CA 1
ATOM 566 C C . THR A 1 71 ? -15.379 -6.011 17.192 1.00 97.31 71 THR A C 1
ATOM 568 O O . THR A 1 71 ? -14.489 -5.319 17.689 1.00 97.31 71 THR A O 1
ATOM 571 N N . ASP A 1 72 ? -15.816 -7.131 17.770 1.00 97.00 72 ASP A N 1
ATOM 572 C CA . ASP A 1 72 ? -15.353 -7.568 19.092 1.00 97.00 72 ASP A CA 1
ATOM 573 C C . ASP A 1 72 ? -13.842 -7.798 19.111 1.00 97.00 72 ASP A C 1
ATOM 575 O O . ASP A 1 72 ? -13.149 -7.302 19.995 1.00 97.00 72 ASP A O 1
ATOM 579 N N . PHE A 1 73 ? -13.293 -8.481 18.105 1.00 97.62 73 PHE A N 1
ATOM 580 C CA . PHE A 1 73 ? -11.854 -8.724 18.017 1.00 97.62 73 PHE A CA 1
ATOM 581 C C . PHE A 1 73 ? -11.060 -7.419 17.869 1.00 97.62 73 PHE A C 1
ATOM 583 O O . PHE A 1 73 ? -10.077 -7.201 18.581 1.00 97.62 73 PHE A O 1
ATOM 590 N N . MET A 1 74 ? -11.513 -6.529 16.983 1.00 97.56 74 MET A N 1
ATOM 591 C CA . MET A 1 74 ? -10.829 -5.271 16.671 1.00 97.56 74 MET A CA 1
ATOM 592 C C . MET A 1 74 ? -10.880 -4.248 17.814 1.00 97.56 74 MET A C 1
ATOM 594 O O . MET A 1 74 ? -10.025 -3.359 17.877 1.00 97.56 74 MET A O 1
ATOM 598 N N . THR A 1 75 ? -11.867 -4.344 18.709 1.00 96.50 75 THR A N 1
ATOM 599 C CA . THR A 1 75 ? -12.065 -3.411 19.833 1.00 96.50 75 THR A CA 1
ATOM 600 C C . THR A 1 75 ? -11.574 -3.958 21.175 1.00 96.50 75 THR A C 1
ATOM 602 O O . THR A 1 75 ? -11.127 -3.171 22.010 1.00 96.50 75 THR A O 1
ATOM 605 N N . SER A 1 76 ? -11.612 -5.278 21.387 1.00 97.12 76 SER A N 1
ATOM 606 C CA . SER A 1 76 ? -11.142 -5.914 22.629 1.00 97.12 76 SER A CA 1
ATOM 607 C C . SER A 1 76 ? 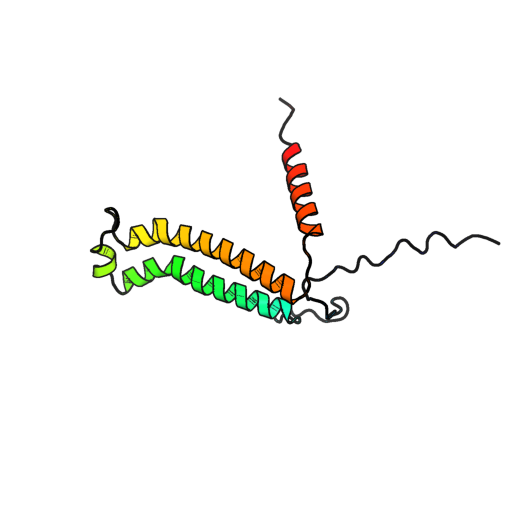-9.637 -6.182 22.641 1.00 97.12 76 SER A C 1
ATOM 609 O O . SER A 1 76 ? -9.013 -6.126 23.700 1.00 97.12 76 SER A O 1
ATOM 611 N N . THR A 1 77 ? -9.033 -6.433 21.476 1.00 97.50 77 THR A N 1
ATOM 612 C CA . THR A 1 77 ? -7.588 -6.660 21.373 1.00 97.50 77 THR A CA 1
ATOM 613 C C . THR A 1 77 ? -6.842 -5.347 21.562 1.00 97.50 77 THR A C 1
ATOM 615 O O . THR A 1 77 ? -7.093 -4.377 20.844 1.00 97.50 77 THR A O 1
ATOM 618 N N . GLN A 1 78 ? -5.898 -5.324 22.504 1.00 96.81 78 GLN A N 1
ATOM 619 C CA . GLN A 1 78 ? -5.077 -4.152 22.793 1.00 96.81 78 GLN A CA 1
ATOM 620 C C . GLN A 1 78 ? -3.629 -4.351 22.343 1.00 96.81 78 GLN A C 1
ATOM 622 O O . GLN A 1 78 ? -3.013 -5.378 22.618 1.00 96.81 78 GLN A O 1
ATOM 627 N N . VAL A 1 79 ? -3.072 -3.333 21.691 1.00 96.06 79 VAL A N 1
ATOM 628 C CA . VAL A 1 79 ? -1.669 -3.249 21.279 1.00 96.06 79 VAL A CA 1
ATOM 629 C C . VAL A 1 79 ? -1.108 -1.937 21.808 1.00 96.06 79 VAL A C 1
ATOM 631 O O . VAL A 1 79 ? -1.636 -0.867 21.510 1.00 96.06 79 VAL A O 1
ATOM 634 N N . LEU A 1 80 ? -0.060 -2.017 22.635 1.00 94.31 80 LEU A N 1
ATOM 635 C CA . LEU A 1 80 ? 0.560 -0.853 23.290 1.00 94.31 80 LEU A CA 1
ATOM 636 C C . LEU A 1 80 ? -0.445 0.028 24.067 1.00 94.31 80 LEU A C 1
ATOM 638 O O . LEU A 1 80 ? -0.272 1.239 24.161 1.00 94.31 80 LEU A O 1
ATOM 642 N N . GLY A 1 81 ? -1.507 -0.578 24.611 1.00 94.06 81 GLY A N 1
ATOM 643 C CA . GLY A 1 81 ? -2.564 0.119 25.356 1.00 94.06 81 GLY A CA 1
ATOM 644 C C . GLY A 1 81 ? -3.689 0.715 24.499 1.00 94.06 81 GLY A C 1
ATOM 645 O O . GLY A 1 81 ? -4.653 1.235 25.054 1.00 94.06 81 GLY A O 1
ATOM 646 N N . PHE A 1 82 ? -3.617 0.604 23.170 1.00 95.50 82 PHE A N 1
ATOM 647 C CA . PHE A 1 82 ? -4.658 1.063 22.247 1.00 95.50 82 PHE A CA 1
ATOM 648 C C . PHE A 1 82 ? -5.430 -0.113 21.659 1.00 95.50 82 PHE A C 1
ATOM 650 O O . PHE A 1 82 ? -4.877 -1.196 21.482 1.00 95.50 82 PHE A O 1
ATOM 657 N N . GLN A 1 83 ? -6.702 0.091 21.317 1.00 97.31 83 GLN A N 1
ATOM 658 C CA . GLN A 1 83 ? -7.475 -0.936 20.613 1.00 97.31 83 GLN A CA 1
ATOM 659 C C . GLN A 1 83 ? -6.872 -1.183 19.223 1.00 97.31 83 GLN A C 1
ATOM 661 O O . GLN A 1 83 ? -6.356 -0.263 18.582 1.00 97.31 83 GLN A O 1
ATOM 666 N N . LEU A 1 84 ? -6.947 -2.424 18.748 1.00 97.44 84 LEU A N 1
ATOM 667 C CA . LEU A 1 84 ? -6.245 -2.873 17.547 1.00 97.44 84 LEU A CA 1
ATOM 668 C C . LEU A 1 84 ? -6.557 -2.021 16.308 1.00 97.44 84 LEU A C 1
ATOM 670 O O . LEU A 1 84 ? -5.641 -1.640 15.583 1.00 97.44 84 LEU A O 1
ATOM 674 N N . HIS A 1 85 ? -7.823 -1.670 16.078 1.00 96.25 85 HIS A N 1
ATOM 675 C CA . HIS A 1 85 ? -8.207 -0.826 14.939 1.00 96.25 85 HIS A CA 1
ATOM 676 C C . HIS A 1 85 ? -7.592 0.579 14.990 1.00 96.25 85 HIS A C 1
ATOM 678 O O . HIS A 1 85 ? -7.153 1.083 13.953 1.00 96.25 85 HIS A O 1
ATOM 684 N N . TYR A 1 86 ? -7.500 1.192 16.177 1.00 96.06 86 TYR A N 1
ATOM 685 C CA . TYR A 1 86 ? -6.819 2.476 16.350 1.00 96.06 86 TYR A CA 1
ATOM 686 C C . TYR A 1 86 ? -5.333 2.347 16.034 1.00 96.06 86 TYR A C 1
ATOM 688 O O . TYR A 1 86 ? -4.803 3.149 15.271 1.00 96.06 86 TYR A O 1
ATOM 696 N N . PHE A 1 87 ? -4.674 1.312 16.558 1.00 96.88 87 PHE A N 1
ATOM 697 C CA . PHE A 1 87 ? -3.256 1.074 16.302 1.00 96.88 87 PHE A CA 1
ATOM 698 C C . PHE A 1 87 ? -2.964 0.856 14.807 1.00 96.88 87 PHE A C 1
ATOM 700 O O . PHE A 1 87 ? -2.076 1.496 14.242 1.00 96.88 87 PHE A O 1
ATOM 707 N N . LEU A 1 88 ? -3.741 -0.001 14.138 1.00 96.69 88 LEU A N 1
ATOM 708 C CA . LEU A 1 88 ? -3.575 -0.287 12.711 1.00 96.69 88 LEU A CA 1
ATOM 709 C C . LEU A 1 88 ? -3.822 0.948 11.839 1.00 96.69 88 LEU A C 1
ATOM 711 O O . LEU A 1 88 ? -3.102 1.162 10.869 1.00 96.69 88 LEU A O 1
ATOM 715 N N . THR A 1 89 ? -4.796 1.784 12.195 1.00 95.88 89 THR A N 1
ATOM 716 C CA . THR A 1 89 ? -5.083 3.012 11.441 1.00 95.88 89 THR A CA 1
ATOM 717 C C . THR A 1 89 ? -4.005 4.073 11.672 1.00 95.88 89 THR A C 1
ATOM 719 O O . THR A 1 89 ? -3.532 4.684 10.719 1.00 95.88 89 THR A O 1
ATOM 722 N N . ALA A 1 90 ? -3.583 4.277 12.924 1.00 95.25 90 ALA A N 1
ATOM 723 C CA . ALA A 1 90 ? -2.647 5.338 13.293 1.00 95.25 90 ALA A CA 1
ATOM 724 C C . ALA A 1 90 ? -1.192 5.032 12.910 1.00 95.25 90 ALA A C 1
ATOM 726 O O . ALA A 1 90 ? -0.448 5.945 12.572 1.00 95.25 90 ALA A O 1
ATOM 727 N N . ILE A 1 91 ? -0.781 3.763 12.971 1.00 95.62 91 ILE A N 1
ATOM 728 C CA . ILE A 1 91 ? 0.607 3.344 12.734 1.00 95.62 91 ILE A CA 1
ATOM 729 C C . ILE A 1 91 ? 0.706 2.454 11.497 1.00 95.62 91 ILE A C 1
ATOM 731 O O . ILE A 1 91 ? 1.545 2.689 10.629 1.00 95.62 91 ILE A O 1
ATOM 735 N N . GLY A 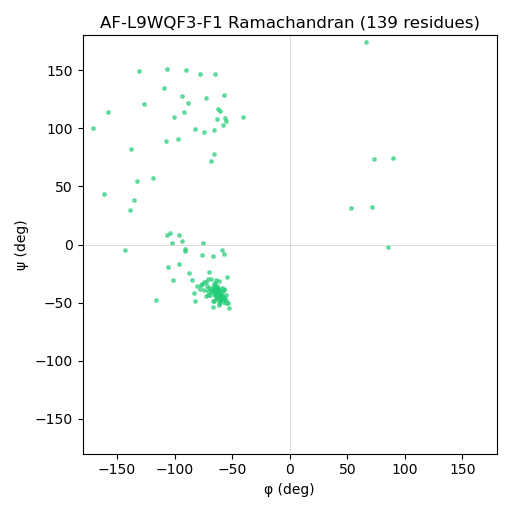1 92 ? -0.171 1.455 11.391 1.00 94.31 92 GLY A N 1
ATOM 736 C CA . GLY A 1 92 ? -0.149 0.494 10.288 1.00 94.31 92 GLY A CA 1
ATOM 737 C C . GLY A 1 92 ? -0.343 1.149 8.920 1.00 94.31 92 GLY A C 1
ATOM 738 O O . GLY A 1 92 ? 0.431 0.868 8.010 1.00 94.31 92 GLY A O 1
ATOM 739 N N . SER A 1 93 ? -1.318 2.053 8.772 1.00 95.25 93 SER A N 1
ATOM 740 C CA . SER A 1 93 ? -1.577 2.724 7.491 1.00 95.25 93 SER A CA 1
ATOM 741 C C . SER A 1 93 ? -0.425 3.651 7.063 1.00 95.25 93 SER A C 1
ATOM 743 O O . SER A 1 93 ? 0.030 3.507 5.927 1.00 95.25 93 SER A O 1
ATOM 745 N N . PRO A 1 94 ? 0.114 4.556 7.911 1.00 96.25 94 PRO A N 1
ATOM 746 C CA . PRO A 1 94 ? 1.269 5.371 7.524 1.00 96.25 94 PRO A CA 1
ATOM 747 C C . PRO A 1 94 ? 2.523 4.552 7.205 1.00 96.25 94 PRO A C 1
ATOM 749 O O . PRO A 1 94 ? 3.163 4.799 6.186 1.00 96.25 94 PRO A O 1
ATOM 752 N N . ILE A 1 95 ? 2.860 3.545 8.022 1.00 97.19 95 ILE A N 1
ATOM 753 C CA . ILE A 1 95 ? 4.009 2.668 7.742 1.00 97.19 95 ILE A CA 1
ATOM 754 C C . ILE A 1 95 ? 3.787 1.897 6.439 1.00 97.19 95 ILE A C 1
ATOM 756 O O . ILE A 1 95 ? 4.696 1.819 5.617 1.00 97.19 95 ILE A O 1
ATOM 760 N N . GLY A 1 96 ? 2.578 1.373 6.224 1.00 96.19 96 GLY A N 1
ATOM 761 C CA . GLY A 1 96 ? 2.198 0.711 4.980 1.00 96.19 96 GLY A CA 1
ATOM 762 C C . GLY A 1 96 ? 2.428 1.614 3.772 1.00 96.19 96 GLY A C 1
ATOM 763 O O . GLY A 1 96 ? 3.089 1.199 2.828 1.00 96.19 96 GLY A O 1
ATOM 764 N N . ALA A 1 97 ? 1.981 2.871 3.826 1.00 95.69 97 ALA A N 1
ATOM 765 C CA . ALA A 1 97 ? 2.209 3.837 2.753 1.00 95.69 97 ALA A CA 1
ATOM 766 C C . ALA A 1 97 ? 3.705 4.056 2.465 1.00 95.69 97 ALA A C 1
ATOM 768 O O . ALA A 1 97 ? 4.108 4.014 1.307 1.00 95.69 97 ALA A O 1
ATOM 769 N N . LEU A 1 98 ? 4.542 4.211 3.498 1.00 97.12 98 LEU A N 1
ATOM 770 C CA . LEU A 1 98 ? 5.994 4.364 3.324 1.00 97.12 98 LEU A CA 1
ATOM 771 C C . LEU A 1 98 ? 6.636 3.129 2.680 1.00 97.12 98 LEU A C 1
ATOM 773 O O . LEU A 1 98 ? 7.459 3.259 1.774 1.00 97.12 98 LEU A O 1
ATOM 777 N N . VAL A 1 99 ? 6.238 1.932 3.115 1.00 97.31 99 VAL A N 1
ATOM 778 C CA . VAL A 1 99 ? 6.704 0.671 2.522 1.00 97.31 99 VAL A CA 1
ATOM 779 C C . VAL A 1 99 ? 6.267 0.570 1.062 1.00 97.31 99 VAL A C 1
ATOM 781 O O . VAL A 1 99 ? 7.065 0.162 0.222 1.00 97.31 99 VAL A O 1
ATOM 784 N N . LEU A 1 100 ? 5.037 0.978 0.734 1.00 95.38 100 LEU A N 1
ATOM 785 C CA . LEU A 1 100 ? 4.558 1.008 -0.647 1.00 95.38 100 LEU A CA 1
ATOM 786 C C . LEU A 1 100 ? 5.343 1.999 -1.507 1.00 95.38 100 LEU A C 1
ATOM 788 O O . LEU A 1 100 ? 5.661 1.660 -2.640 1.00 95.38 100 LEU A O 1
ATOM 792 N N . CYS A 1 101 ? 5.699 3.176 -0.986 1.00 95.31 101 CYS A N 1
ATOM 793 C CA . CYS A 1 101 ? 6.551 4.126 -1.704 1.00 95.31 101 CYS A CA 1
ATOM 794 C C . CYS A 1 101 ? 7.929 3.525 -2.013 1.00 95.31 101 CYS A C 1
ATOM 796 O O . CYS A 1 101 ? 8.399 3.616 -3.145 1.00 95.31 101 CYS A O 1
ATOM 798 N N . ALA A 1 102 ? 8.559 2.870 -1.034 1.00 95.75 102 ALA A N 1
ATOM 799 C CA . ALA A 1 102 ? 9.847 2.210 -1.240 1.00 95.75 102 ALA A CA 1
ATOM 800 C C . ALA A 1 102 ? 9.742 1.055 -2.252 1.00 95.75 102 ALA A C 1
ATOM 802 O O . ALA A 1 102 ? 10.559 0.944 -3.164 1.00 95.75 102 ALA A O 1
ATOM 803 N N . ALA A 1 103 ? 8.701 0.226 -2.134 1.00 95.00 103 ALA A N 1
ATOM 804 C CA . ALA A 1 103 ? 8.440 -0.863 -3.068 1.00 95.00 103 ALA A CA 1
ATOM 805 C C . ALA A 1 103 ? 8.149 -0.351 -4.486 1.00 95.00 103 ALA A C 1
ATOM 807 O O . ALA A 1 103 ? 8.593 -0.962 -5.456 1.00 95.00 103 ALA A O 1
ATOM 808 N N . TYR A 1 104 ? 7.433 0.770 -4.611 1.00 94.12 104 TYR A N 1
ATOM 809 C CA . TYR A 1 104 ? 7.184 1.423 -5.892 1.00 94.12 104 TYR A CA 1
ATOM 810 C C . TYR A 1 104 ? 8.486 1.858 -6.551 1.00 94.12 104 TYR A C 1
ATOM 812 O O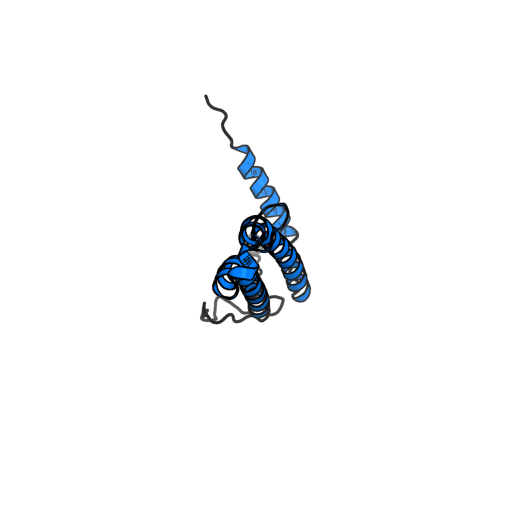 . TYR A 1 104 ? 8.695 1.519 -7.709 1.00 94.12 104 TYR A O 1
ATOM 820 N N . ALA A 1 105 ? 9.357 2.557 -5.814 1.00 92.88 105 ALA A N 1
ATOM 821 C CA . ALA A 1 105 ? 10.637 3.023 -6.337 1.00 92.88 105 ALA A CA 1
ATOM 822 C C . ALA A 1 105 ? 11.456 1.851 -6.896 1.00 92.88 105 ALA A C 1
ATOM 824 O O . ALA A 1 105 ? 11.813 1.857 -8.066 1.00 92.88 105 ALA A O 1
ATOM 825 N N . TRP A 1 106 ? 11.616 0.773 -6.121 1.00 91.12 106 TRP A N 1
ATOM 826 C CA . TRP A 1 106 ? 12.343 -0.416 -6.581 1.00 91.12 106 TRP A CA 1
ATOM 827 C C . TRP A 1 106 ? 11.702 -1.098 -7.788 1.00 91.12 106 TRP A C 1
ATOM 829 O O . TRP A 1 106 ? 12.398 -1.588 -8.676 1.00 91.12 106 TRP A O 1
ATOM 839 N N . GLN A 1 107 ? 10.373 -1.184 -7.811 1.00 91.19 107 GLN A N 1
ATOM 840 C CA . GLN A 1 107 ? 9.665 -1.826 -8.910 1.00 91.19 107 GLN A CA 1
ATOM 841 C C . GLN A 1 107 ? 9.698 -0.971 -10.183 1.00 91.19 107 GLN A C 1
ATOM 843 O O . GLN A 1 107 ? 9.726 -1.545 -11.270 1.00 91.19 107 GLN A O 1
ATOM 848 N N . ARG A 1 108 ? 9.711 0.360 -10.046 1.00 88.00 108 ARG A N 1
ATOM 849 C CA . ARG A 1 108 ? 9.888 1.310 -11.146 1.00 88.00 108 ARG A CA 1
ATOM 850 C C . ARG A 1 108 ? 11.292 1.186 -11.727 1.00 88.00 108 ARG A C 1
ATOM 852 O O . ARG A 1 108 ? 11.401 0.827 -12.887 1.00 88.00 108 ARG A O 1
ATOM 859 N N . ASP A 1 109 ? 12.331 1.293 -10.898 1.00 88.50 109 ASP A N 1
ATOM 860 C CA . ASP A 1 109 ? 13.728 1.193 -11.347 1.00 88.50 109 ASP A CA 1
ATOM 861 C C . ASP A 1 109 ? 14.000 -0.145 -12.061 1.00 88.50 109 ASP A C 1
ATOM 863 O O . ASP A 1 109 ? 14.682 -0.221 -13.081 1.00 88.50 109 ASP A O 1
ATOM 867 N N . ARG A 1 110 ? 13.413 -1.238 -11.554 1.00 88.12 110 ARG A N 1
ATOM 868 C CA . ARG A 1 110 ? 13.492 -2.550 -12.203 1.00 88.12 110 ARG A CA 1
ATOM 869 C C . ARG A 1 110 ? 12.783 -2.580 -13.559 1.00 88.12 110 ARG A C 1
ATOM 871 O O . ARG A 1 110 ? 13.231 -3.309 -14.441 1.00 88.12 110 ARG A O 1
ATOM 878 N N . LEU A 1 111 ? 11.646 -1.903 -13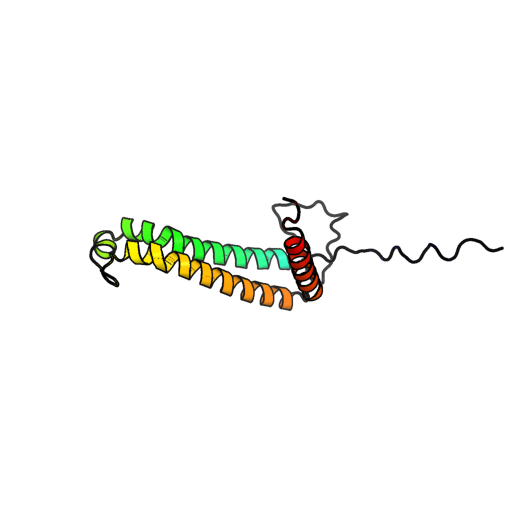.694 1.00 86.81 111 LEU A N 1
ATOM 879 C CA . LEU A 1 111 ? 10.894 -1.856 -14.945 1.00 86.81 111 LEU A CA 1
ATOM 880 C C . LEU A 1 111 ? 11.641 -1.011 -15.979 1.00 86.81 111 LEU A C 1
ATOM 882 O O . LEU A 1 111 ? 11.809 -1.461 -17.106 1.00 86.81 111 LEU A O 1
ATOM 886 N N . ASP A 1 112 ? 12.181 0.129 -15.568 1.00 82.88 112 ASP A N 1
ATOM 887 C CA . ASP A 1 112 ? 12.986 1.011 -16.414 1.00 82.88 112 ASP A CA 1
ATOM 888 C C . ASP A 1 112 ? 14.208 0.255 -16.967 1.00 82.88 112 ASP A C 1
ATOM 890 O O . ASP A 1 112 ? 14.419 0.202 -18.180 1.00 82.88 112 ASP A O 1
ATOM 894 N N . ALA A 1 113 ? 14.916 -0.497 -16.113 1.00 85.31 113 ALA A N 1
ATOM 895 C CA . ALA A 1 113 ? 16.032 -1.352 -16.527 1.00 85.31 113 ALA A CA 1
ATOM 896 C C . ALA A 1 113 ? 15.636 -2.467 -17.518 1.00 85.31 113 ALA A C 1
ATOM 898 O O . ALA A 1 113 ? 16.445 -2.875 -18.351 1.00 85.31 113 ALA A O 1
ATOM 899 N N . GLN A 1 114 ? 14.405 -2.990 -17.448 1.00 83.75 114 GLN A N 1
ATOM 900 C CA . GLN A 1 114 ? 13.921 -4.008 -18.395 1.00 83.75 114 GLN A CA 1
ATOM 901 C C . GLN A 1 114 ? 13.685 -3.445 -19.794 1.00 83.75 114 GLN A C 1
ATOM 903 O O . GLN A 1 114 ? 13.809 -4.184 -20.772 1.00 83.75 114 GLN A O 1
ATOM 908 N N . TYR A 1 115 ? 13.338 -2.165 -19.878 1.00 80.88 115 TYR A N 1
ATOM 909 C CA . TYR A 1 115 ? 13.047 -1.478 -21.129 1.00 80.88 115 TYR A CA 1
ATOM 910 C C . TYR A 1 115 ? 14.210 -0.592 -21.610 1.00 80.88 115 TYR A C 1
ATOM 912 O O . TYR A 1 115 ? 14.105 -0.007 -22.687 1.00 80.88 115 TYR A O 1
ATOM 920 N N . GLY A 1 116 ? 15.330 -0.571 -20.871 1.00 79.31 116 GLY A N 1
ATOM 921 C CA . GLY A 1 116 ? 16.554 0.157 -21.221 1.00 79.31 116 GLY A CA 1
ATOM 922 C C . GLY A 1 116 ? 16.417 1.671 -21.079 1.00 79.31 116 GLY A C 1
ATOM 923 O O . GLY A 1 116 ? 16.991 2.401 -21.879 1.00 79.31 116 GLY A O 1
ATOM 924 N N . ILE A 1 117 ? 15.602 2.127 -20.126 1.00 74.12 117 ILE A N 1
ATOM 925 C CA . ILE A 1 117 ? 15.350 3.547 -19.884 1.00 74.12 117 ILE A CA 1
ATOM 926 C C . ILE A 1 117 ? 16.349 4.041 -18.834 1.00 74.12 117 ILE A C 1
ATOM 928 O O . ILE A 1 117 ? 16.297 3.615 -17.679 1.00 74.12 117 ILE A O 1
ATOM 932 N N . ASP A 1 118 ? 17.247 4.938 -19.240 1.00 69.06 118 ASP A N 1
ATOM 933 C CA . ASP A 1 118 ? 18.252 5.541 -18.364 1.00 69.06 118 ASP A CA 1
ATOM 934 C C . ASP A 1 118 ? 17.801 6.949 -17.937 1.00 69.06 118 ASP A C 1
ATOM 936 O O . ASP A 1 118 ? 17.798 7.887 -18.729 1.00 69.06 118 ASP A O 1
ATOM 940 N N . HIS A 1 119 ? 17.436 7.115 -16.663 1.00 63.69 119 HIS A N 1
ATOM 941 C CA . HIS A 1 119 ? 16.986 8.399 -16.097 1.00 63.69 119 HIS A CA 1
ATOM 942 C C . HIS A 1 119 ? 18.096 9.189 -15.374 1.00 63.69 119 HIS A C 1
ATOM 944 O O . HIS A 1 119 ? 17.811 10.193 -14.718 1.00 63.69 119 HIS A O 1
ATOM 950 N N . GLU A 1 120 ? 19.365 8.764 -15.462 1.00 59.62 120 GLU A N 1
ATOM 951 C CA . GLU A 1 120 ? 20.477 9.420 -14.748 1.00 59.62 120 GLU A CA 1
ATOM 952 C C . GLU A 1 120 ? 20.622 10.901 -15.139 1.00 59.62 120 GLU A C 1
ATOM 954 O O . GLU A 1 120 ? 20.831 11.755 -14.282 1.00 59.62 120 GLU A O 1
ATOM 959 N N . THR A 1 121 ? 20.408 11.235 -16.414 1.00 55.25 121 THR A N 1
ATOM 960 C CA . THR A 1 121 ? 20.508 12.617 -16.910 1.00 55.25 121 THR A CA 1
ATOM 961 C C . THR A 1 121 ? 19.322 13.498 -16.488 1.00 55.25 121 THR A C 1
ATOM 963 O O . THR A 1 121 ? 19.493 14.692 -16.243 1.00 55.25 121 THR A O 1
ATOM 966 N N . GLU A 1 122 ? 18.120 12.933 -16.355 1.00 58.75 122 GLU A N 1
ATOM 967 C CA . GLU A 1 122 ? 16.918 13.674 -15.939 1.00 58.75 122 GLU A CA 1
ATOM 968 C C . GLU A 1 122 ? 16.892 13.917 -14.425 1.00 58.75 122 GLU A C 1
ATOM 970 O O . GLU A 1 122 ? 16.551 15.012 -13.980 1.00 58.75 122 GLU A O 1
ATOM 975 N N . ALA A 1 123 ? 17.330 12.938 -13.625 1.00 56.44 123 ALA A N 1
ATOM 976 C CA . ALA A 1 123 ? 17.431 13.072 -12.173 1.00 56.44 123 ALA A CA 1
ATOM 977 C C . ALA A 1 123 ? 18.463 14.135 -11.751 1.00 56.44 123 ALA A C 1
ATOM 979 O O . ALA A 1 123 ? 18.233 14.878 -10.794 1.00 56.44 123 ALA A O 1
ATOM 980 N N . GLU A 1 124 ? 19.581 14.249 -12.477 1.00 56.22 124 GLU A N 1
ATOM 981 C CA . GLU A 1 124 ? 20.554 15.331 -12.287 1.00 56.22 124 GLU A CA 1
ATOM 982 C C . GLU A 1 124 ? 19.950 16.702 -12.626 1.00 56.22 124 GLU A C 1
ATOM 984 O O . GLU A 1 124 ? 20.148 17.659 -11.874 1.00 56.22 124 GLU A O 1
ATOM 989 N N . ALA A 1 125 ? 19.156 16.793 -13.697 1.00 57.84 125 ALA A N 1
ATOM 990 C CA . ALA A 1 125 ? 18.484 18.025 -14.105 1.00 57.84 125 ALA A CA 1
ATOM 991 C C . ALA A 1 125 ? 17.377 18.459 -13.124 1.00 57.84 125 ALA A C 1
ATOM 993 O O . ALA A 1 125 ? 17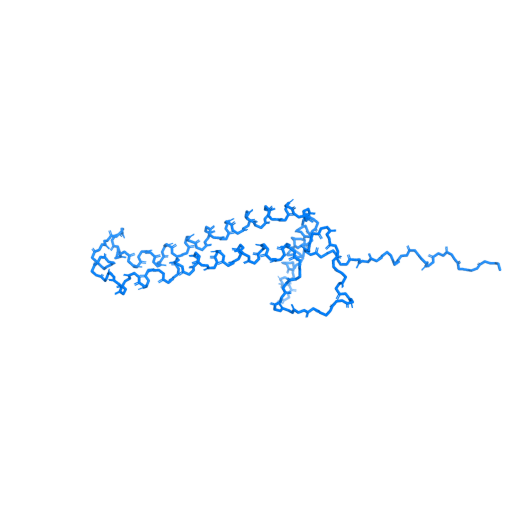.273 19.642 -12.800 1.00 57.84 125 ALA A O 1
ATOM 994 N N . GLU A 1 126 ? 16.575 17.530 -12.597 1.00 58.66 126 GLU A N 1
ATOM 995 C CA . GLU A 1 126 ? 15.544 17.831 -11.593 1.00 58.66 126 GLU A CA 1
ATOM 996 C C . GLU A 1 126 ? 16.146 18.203 -10.229 1.00 58.66 126 GLU A C 1
ATOM 998 O O . GLU A 1 126 ? 15.646 19.108 -9.555 1.00 58.66 126 GLU A O 1
ATOM 1003 N N . ALA A 1 127 ? 17.245 17.560 -9.822 1.00 57.75 127 ALA A N 1
ATOM 1004 C CA . ALA A 1 127 ? 17.970 17.916 -8.604 1.00 57.75 127 ALA A CA 1
ATOM 1005 C C . ALA A 1 127 ? 18.633 19.303 -8.707 1.00 57.75 127 ALA A C 1
ATOM 1007 O O . ALA A 1 127 ? 18.661 20.055 -7.727 1.00 57.75 127 ALA A O 1
ATOM 1008 N N . GLU A 1 128 ? 19.137 19.665 -9.890 1.00 56.94 128 GLU A N 1
ATOM 1009 C CA . GLU A 1 128 ? 19.684 20.994 -10.181 1.00 56.94 128 GLU A CA 1
ATOM 1010 C C . GLU A 1 128 ? 18.569 22.055 -10.216 1.00 56.94 128 GLU A C 1
ATOM 1012 O O . GLU A 1 128 ? 18.674 23.074 -9.530 1.00 56.94 128 GLU A O 1
ATOM 1017 N N . ALA A 1 129 ? 17.430 21.763 -10.851 1.00 57.56 129 ALA A N 1
ATOM 1018 C CA . ALA A 1 129 ? 16.247 22.624 -10.845 1.00 57.56 129 ALA A CA 1
ATOM 1019 C C . ALA A 1 129 ? 15.655 22.826 -9.433 1.00 57.56 129 ALA A C 1
ATOM 1021 O O . ALA A 1 129 ? 15.302 23.939 -9.049 1.00 57.56 129 ALA A O 1
ATOM 1022 N N . GLY A 1 130 ? 15.604 21.784 -8.598 1.00 56.88 130 GLY A N 1
ATOM 1023 C CA . GLY A 1 130 ? 15.182 21.906 -7.198 1.00 56.88 130 GLY A CA 1
ATOM 1024 C C . GLY A 1 130 ? 16.125 22.778 -6.359 1.00 56.88 130 GLY A C 1
ATOM 1025 O O . GLY A 1 130 ? 15.690 23.473 -5.437 1.00 56.88 130 GLY A O 1
ATOM 1026 N N . LYS A 1 131 ? 17.418 22.794 -6.703 1.00 55.53 131 LYS A N 1
ATOM 1027 C CA . LYS A 1 131 ? 18.438 23.626 -6.055 1.00 55.53 131 LYS A CA 1
ATOM 1028 C C . LYS A 1 131 ? 18.380 25.087 -6.510 1.00 55.53 131 LYS A C 1
ATOM 1030 O O . LYS A 1 131 ? 18.619 25.967 -5.685 1.00 55.53 131 LYS A O 1
ATOM 1035 N N . THR A 1 132 ? 18.037 25.361 -7.771 1.00 56.38 132 THR A N 1
ATOM 1036 C CA . THR A 1 132 ? 17.855 26.733 -8.281 1.00 56.38 132 THR A CA 1
ATOM 1037 C C . THR A 1 132 ? 16.581 27.390 -7.744 1.00 56.38 132 THR A C 1
ATOM 1039 O O . THR A 1 132 ? 16.612 28.569 -7.398 1.00 56.38 132 THR A O 1
ATOM 1042 N N . VAL A 1 133 ? 15.494 26.631 -7.559 1.00 54.72 133 VAL A N 1
ATOM 1043 C CA . VAL A 1 133 ? 14.232 27.132 -6.973 1.00 54.72 133 VAL A CA 1
ATOM 1044 C C . VAL A 1 133 ? 14.374 27.493 -5.484 1.00 54.72 133 VAL A C 1
ATOM 1046 O O . VAL A 1 133 ? 13.722 28.418 -5.010 1.00 54.72 133 VAL A O 1
ATOM 1049 N N . ALA A 1 134 ? 15.258 26.827 -4.733 1.00 57.53 134 ALA A N 1
ATOM 1050 C CA . ALA A 1 134 ? 15.477 27.115 -3.310 1.00 57.53 134 ALA A CA 1
ATOM 1051 C C . ALA A 1 134 ? 16.302 28.395 -3.030 1.00 57.53 134 ALA A C 1
ATOM 1053 O O . ALA A 1 134 ? 16.410 28.801 -1.872 1.00 57.53 134 ALA A O 1
ATOM 1054 N N . ALA A 1 135 ? 16.895 29.028 -4.050 1.00 56.97 135 ALA A N 1
ATOM 1055 C CA . ALA A 1 135 ? 17.804 30.166 -3.884 1.00 56.97 135 ALA A CA 1
ATOM 1056 C C . ALA A 1 135 ? 17.127 31.556 -3.916 1.00 56.97 135 ALA A C 1
ATOM 1058 O O . ALA A 1 135 ? 17.809 32.549 -3.672 1.00 56.97 135 ALA A O 1
ATOM 1059 N N . ASP A 1 136 ? 15.820 31.657 -4.194 1.00 62.03 136 ASP A N 1
ATOM 1060 C CA . ASP A 1 136 ? 15.121 32.949 -4.383 1.00 62.03 136 ASP A CA 1
ATOM 1061 C C . ASP A 1 136 ? 14.495 33.550 -3.105 1.00 62.03 136 ASP A C 1
ATOM 1063 O O . ASP A 1 136 ? 14.006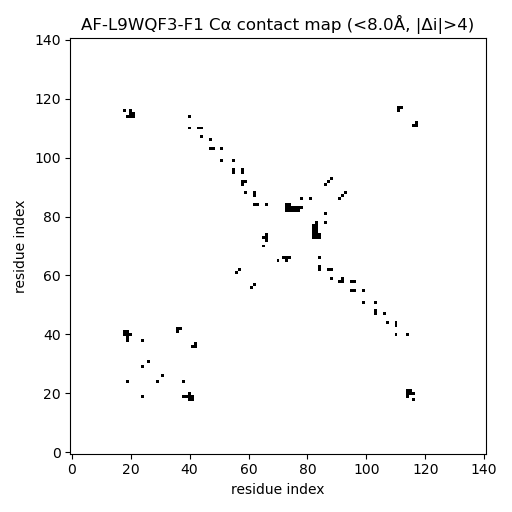 34.681 -3.123 1.00 62.03 136 ASP A O 1
ATOM 1067 N N . GLY A 1 137 ? 14.566 32.832 -1.977 1.00 57.81 137 GLY A N 1
ATOM 1068 C CA . GLY A 1 137 ? 13.904 33.183 -0.720 1.00 57.81 137 GLY A CA 1
ATOM 1069 C C . GLY A 1 137 ? 14.406 34.464 -0.038 1.00 57.81 137 GLY A C 1
ATOM 1070 O O . GLY A 1 137 ? 15.091 34.388 0.976 1.00 57.81 137 GLY A O 1
ATOM 1071 N N . GLY A 1 138 ? 13.972 35.622 -0.540 1.00 56.84 138 GLY A N 1
ATOM 1072 C CA . GLY A 1 138 ? 13.626 36.820 0.230 1.00 56.84 138 GLY A CA 1
ATOM 1073 C C . GLY A 1 138 ? 14.758 37.647 0.845 1.00 56.84 138 GLY A C 1
ATOM 1074 O O . GLY A 1 138 ? 14.854 37.735 2.065 1.00 56.84 138 GLY A O 1
ATOM 1075 N N . GLU A 1 139 ? 15.505 38.394 0.028 1.00 54.16 139 GLU A N 1
ATOM 1076 C CA . GLU A 1 139 ? 16.188 39.618 0.480 1.00 54.16 139 GLU A CA 1
ATOM 1077 C C . GLU A 1 139 ? 15.476 40.853 -0.084 1.00 54.16 139 GLU A C 1
ATOM 1079 O O . GLU A 1 139 ? 15.808 41.336 -1.165 1.00 54.16 139 GLU A O 1
ATOM 1084 N N . GLN A 1 140 ? 14.478 41.352 0.649 1.00 49.44 140 GLN A N 1
ATOM 1085 C CA . GLN A 1 140 ? 14.140 42.778 0.720 1.00 49.44 140 GLN A CA 1
ATOM 1086 C C . GLN A 1 140 ? 13.093 42.998 1.821 1.00 49.44 140 GLN A C 1
ATOM 1088 O O . GLN A 1 140 ? 11.903 42.743 1.635 1.00 49.44 140 GLN A O 1
ATOM 1093 N N . ALA A 1 141 ? 13.576 43.458 2.976 1.00 42.56 141 ALA A N 1
ATOM 1094 C CA . ALA A 1 141 ? 12.801 44.096 4.036 1.00 42.56 141 ALA A CA 1
ATOM 1095 C C . ALA A 1 141 ? 13.377 45.495 4.273 1.00 42.56 141 ALA A C 1
ATOM 1097 O O . ALA A 1 141 ? 14.622 45.625 4.192 1.00 42.56 141 ALA A O 1
#

Solvent-accessible surface area (backbone atoms only — not comparable to full-atom values): 8664 Å² total; per-residue (Å²): 142,86,82,90,90,80,87,86,81,83,74,75,76,81,67,77,84,63,89,44,35,90,71,82,72,63,73,89,81,48,87,81,50,91,92,54,77,82,42,69,47,56,52,52,51,48,51,51,53,51,54,52,49,55,52,48,47,46,43,67,46,35,42,61,52,45,36,72,78,38,41,68,62,31,59,69,38,68,51,99,88,34,34,36,38,58,44,37,52,71,48,45,23,57,52,46,52,54,52,48,51,54,52,45,52,56,53,47,57,54,49,32,59,74,42,70,57,80,57,69,70,57,55,54,49,53,55,50,51,57,54,60,67,68,70,70,82,76,93,82,132

InterPro domains:
  IPR019886 Sodium symporter small subunit [PF13937] (39-118)
  IPR019886 Sodium symporter small subunit [TIGR03647] (41-118)